Protein AF-A0A6C0BFS4-F1 (afdb_monomer)

Organism: NCBI:txid1070528

Mean predicted aligned error: 15.11 Å

pLDDT: mean 74.64, std 17.95, range [38.34, 94.75]

Structure (mmCIF, N/CA/C/O backbone):
data_AF-A0A6C0BFS4-F1
#
_entry.id   AF-A0A6C0BFS4-F1
#
loop_
_atom_site.group_PDB
_atom_site.id
_atom_site.type_symbol
_atom_site.label_atom_id
_atom_site.label_alt_id
_atom_site.label_comp_id
_atom_site.label_asym_id
_atom_site.label_entity_id
_atom_site.label_seq_id
_atom_site.pdbx_PDB_ins_code
_atom_site.Cartn_x
_atom_site.Cartn_y
_atom_site.Cartn_z
_atom_site.occupancy
_atom_site.B_iso_or_equiv
_atom_site.auth_seq_id
_atom_site.auth_comp_id
_atom_site.auth_asym_id
_atom_site.auth_atom_id
_atom_site.pdbx_PDB_model_num
ATOM 1 N N . MET A 1 1 ? 48.001 69.198 -39.302 1.00 57.34 1 MET A N 1
ATOM 2 C CA . MET A 1 1 ? 47.679 67.966 -40.054 1.00 57.34 1 MET A CA 1
ATOM 3 C C . MET A 1 1 ? 47.008 66.983 -39.097 1.00 57.34 1 MET A C 1
ATOM 5 O O . MET A 1 1 ? 47.704 66.173 -38.511 1.00 57.34 1 MET A O 1
ATOM 9 N N . SER A 1 2 ? 45.704 67.121 -38.833 1.00 60.53 2 SER A N 1
ATOM 10 C CA . SER A 1 2 ? 45.024 66.280 -37.822 1.00 60.53 2 SER A CA 1
ATOM 11 C C . SER A 1 2 ? 43.536 66.027 -38.097 1.00 60.53 2 SER A C 1
ATOM 13 O O . SER A 1 2 ? 42.849 65.531 -37.221 1.00 60.53 2 SER A O 1
ATOM 15 N N . TYR A 1 3 ? 43.033 66.373 -39.285 1.00 55.03 3 TYR A N 1
ATOM 16 C CA . TYR A 1 3 ? 41.603 66.251 -39.617 1.00 55.03 3 TYR A CA 1
ATOM 17 C C . TYR A 1 3 ? 41.304 65.173 -40.671 1.00 55.03 3 TYR A C 1
ATOM 19 O O . TYR A 1 3 ? 40.154 64.849 -40.904 1.00 55.03 3 TYR A O 1
ATOM 27 N N . ILE A 1 4 ? 42.338 64.624 -41.324 1.00 54.12 4 ILE A N 1
ATOM 28 C CA . ILE A 1 4 ? 42.182 63.579 -42.352 1.00 54.12 4 ILE A CA 1
ATOM 29 C C . ILE A 1 4 ? 42.258 62.176 -41.726 1.00 54.12 4 ILE A C 1
ATOM 31 O O . ILE A 1 4 ? 41.577 61.275 -42.188 1.00 54.12 4 ILE A O 1
ATOM 35 N N . ARG A 1 5 ? 43.019 62.000 -40.632 1.00 52.22 5 ARG A N 1
ATOM 36 C CA . ARG A 1 5 ? 43.094 60.716 -39.908 1.00 52.22 5 ARG A CA 1
ATOM 37 C C . ARG A 1 5 ? 41.799 60.358 -39.178 1.00 52.22 5 ARG A C 1
ATOM 39 O O . ARG A 1 5 ? 41.419 59.203 -39.199 1.00 52.22 5 ARG A O 1
ATOM 46 N N . SER A 1 6 ? 41.111 61.344 -38.602 1.00 56.00 6 SER A N 1
ATOM 47 C CA . SER A 1 6 ? 39.876 61.113 -37.842 1.00 56.00 6 SER A CA 1
ATOM 48 C C . SER A 1 6 ? 38.704 60.654 -38.713 1.00 56.00 6 SER A C 1
ATOM 50 O O . SER A 1 6 ? 37.854 59.928 -38.234 1.00 56.00 6 SER A O 1
ATOM 52 N N . ILE A 1 7 ? 38.674 61.040 -39.994 1.00 53.22 7 ILE A N 1
ATOM 53 C CA . ILE A 1 7 ? 37.615 60.624 -40.931 1.00 53.22 7 ILE A CA 1
ATOM 54 C C . ILE A 1 7 ? 37.866 59.195 -41.440 1.00 53.22 7 ILE A C 1
ATOM 56 O O . ILE A 1 7 ? 36.923 58.450 -41.668 1.00 53.22 7 ILE A O 1
ATOM 60 N N . GLN A 1 8 ? 39.133 58.792 -41.592 1.00 51.47 8 GLN A N 1
ATOM 61 C CA . GLN A 1 8 ? 39.476 57.432 -42.024 1.00 51.47 8 GLN A CA 1
ATOM 62 C C . GLN A 1 8 ? 39.228 56.385 -40.932 1.00 51.47 8 GLN A C 1
ATOM 64 O O . GLN A 1 8 ? 38.876 55.262 -41.265 1.00 51.47 8 GLN A O 1
ATOM 69 N N . GLU A 1 9 ? 39.394 56.749 -39.657 1.00 53.66 9 GLU A N 1
ATOM 70 C CA . GLU A 1 9 ? 39.120 55.848 -38.528 1.00 53.66 9 GLU A CA 1
ATOM 71 C C . GLU A 1 9 ? 37.6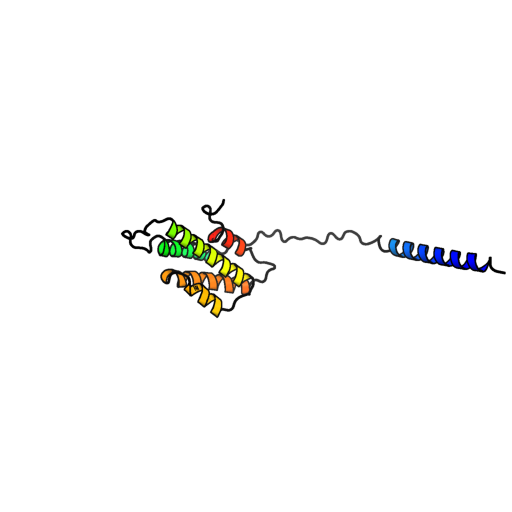07 55.660 -38.299 1.00 53.66 9 GLU A C 1
ATOM 73 O O . GLU A 1 9 ? 37.177 54.536 -38.066 1.00 53.66 9 GLU A O 1
ATOM 78 N N . GLU A 1 10 ? 36.781 56.702 -38.472 1.00 51.66 10 GLU A N 1
ATOM 79 C CA . GLU A 1 10 ? 35.314 56.561 -38.397 1.00 51.66 10 GLU A CA 1
ATOM 80 C C . GLU A 1 10 ? 34.745 55.746 -39.579 1.00 51.66 10 GLU A C 1
ATOM 82 O O . GLU A 1 10 ? 33.862 54.921 -39.381 1.00 51.66 10 GLU A O 1
ATOM 87 N N . GLU A 1 11 ? 35.259 55.897 -40.809 1.00 51.72 11 GLU A N 1
ATOM 88 C CA . GLU A 1 11 ? 34.776 55.121 -41.973 1.00 51.72 11 GLU A CA 1
ATOM 89 C C . GLU A 1 11 ? 35.114 53.616 -41.926 1.00 51.72 11 GLU A C 1
ATOM 91 O O . GLU A 1 11 ? 34.466 52.826 -42.623 1.00 51.72 11 GLU A O 1
ATOM 96 N N . GLU A 1 12 ? 36.129 53.205 -41.159 1.00 52.47 12 GLU A N 1
ATOM 97 C CA . GLU A 1 12 ? 36.468 51.786 -40.967 1.00 52.47 12 GLU A CA 1
ATOM 98 C C . GLU A 1 12 ? 35.559 51.117 -39.924 1.00 52.47 12 GLU A C 1
ATOM 100 O O . GLU A 1 12 ? 35.147 49.979 -40.142 1.00 52.47 12 GLU A O 1
ATOM 105 N N . GLU A 1 13 ? 35.151 51.842 -38.877 1.00 51.50 13 GLU A N 1
ATOM 106 C CA . GLU A 1 13 ? 34.242 51.345 -37.830 1.00 51.50 13 GLU A CA 1
ATOM 107 C C . GLU A 1 13 ? 32.827 51.073 -38.384 1.00 51.50 13 GLU A C 1
ATOM 109 O O . GLU A 1 13 ? 32.271 49.997 -38.165 1.00 51.50 13 GLU A O 1
ATOM 114 N N . TYR A 1 14 ? 32.293 51.957 -39.242 1.00 50.22 14 TYR A N 1
ATOM 115 C CA . TYR A 1 14 ? 30.989 51.733 -39.898 1.00 50.22 14 TYR A CA 1
ATOM 116 C C . TYR A 1 14 ? 30.982 50.548 -40.885 1.00 50.22 14 TYR A C 1
ATOM 118 O O . TYR A 1 14 ? 29.935 49.947 -41.122 1.00 50.22 14 TYR A O 1
ATOM 126 N N . LYS A 1 15 ? 32.133 50.185 -41.471 1.00 51.72 15 LYS A N 1
ATOM 127 C CA . LYS A 1 15 ? 32.236 49.047 -42.409 1.00 51.72 15 LYS A CA 1
ATOM 128 C C . LYS A 1 15 ? 32.361 47.691 -41.719 1.00 51.72 15 LYS A C 1
ATOM 130 O O . LYS A 1 15 ? 32.134 46.671 -42.376 1.00 51.72 15 LYS A O 1
ATOM 135 N N . GLU A 1 16 ? 32.766 47.660 -40.452 1.00 50.84 16 GLU A N 1
ATOM 136 C CA . GLU A 1 16 ? 32.792 46.426 -39.663 1.00 50.84 16 GLU A CA 1
ATOM 137 C C . GLU A 1 16 ? 31.408 46.106 -39.081 1.00 50.84 16 GLU A C 1
ATOM 139 O O . GLU A 1 16 ? 30.996 44.949 -39.169 1.00 50.84 16 GLU A O 1
ATOM 144 N N . GLU A 1 17 ? 30.635 47.106 -38.638 1.00 48.69 17 GLU A N 1
ATOM 145 C CA . GLU A 1 17 ? 29.264 46.889 -38.138 1.00 48.69 17 GLU A CA 1
ATOM 146 C C . GLU A 1 17 ? 28.286 46.409 -39.234 1.00 48.69 17 GLU A C 1
ATOM 148 O O . GLU A 1 17 ? 27.518 45.474 -39.003 1.00 48.69 17 GLU A O 1
ATOM 153 N N . GLU A 1 18 ? 28.354 46.942 -40.465 1.00 51.44 18 GLU A N 1
ATOM 154 C CA . GLU A 1 18 ? 27.507 46.456 -41.578 1.00 51.44 18 GLU A CA 1
ATOM 155 C C . GLU A 1 18 ? 27.823 44.998 -41.978 1.00 51.44 18 GLU A C 1
ATOM 157 O O . GLU A 1 18 ? 26.936 44.262 -42.415 1.00 51.44 18 GLU A O 1
ATOM 162 N N . LYS A 1 19 ? 29.068 44.536 -41.783 1.00 50.56 19 LYS A N 1
ATOM 163 C CA . LYS A 1 19 ? 29.476 43.149 -42.080 1.00 50.56 19 LYS A CA 1
ATOM 164 C C . LYS A 1 19 ? 29.070 42.139 -41.010 1.00 50.56 19 LYS A C 1
ATOM 166 O O . LYS A 1 19 ? 28.971 40.951 -41.331 1.00 50.56 19 LYS A O 1
ATOM 171 N N . GLU A 1 20 ? 28.883 42.566 -39.765 1.00 48.94 20 GLU A N 1
ATOM 172 C CA . GLU A 1 20 ? 28.347 41.696 -38.713 1.00 48.94 20 GLU A CA 1
ATOM 173 C C . GLU A 1 20 ? 26.821 41.566 -38.826 1.00 48.94 20 GLU A C 1
ATOM 175 O O . GLU A 1 20 ? 26.313 40.447 -38.732 1.00 48.94 20 GLU A O 1
ATOM 180 N N . GLU A 1 21 ? 26.099 42.638 -39.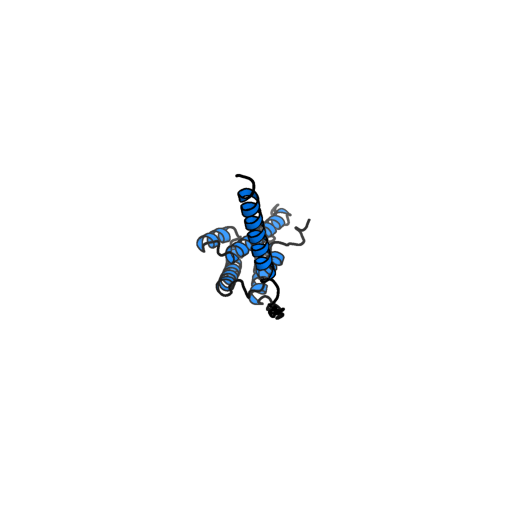178 1.00 46.66 21 GLU A N 1
ATOM 181 C CA . GLU A 1 21 ? 24.649 42.553 -39.422 1.00 46.66 21 GLU A CA 1
ATOM 182 C C . GLU A 1 21 ? 24.275 41.743 -40.679 1.00 46.66 21 GLU A C 1
ATOM 184 O O . GLU A 1 21 ? 23.243 41.066 -40.679 1.00 46.66 21 GLU A O 1
ATOM 189 N N . GLU A 1 22 ? 25.077 41.772 -41.752 1.00 47.53 22 GLU A N 1
ATOM 190 C CA . GLU A 1 22 ? 24.828 40.916 -42.927 1.00 47.53 22 GLU A CA 1
ATOM 191 C C . GLU A 1 22 ? 25.126 39.433 -42.640 1.00 47.53 22 GLU A C 1
ATOM 193 O O . GLU A 1 22 ? 24.411 38.561 -43.135 1.00 47.53 22 GLU A O 1
ATOM 198 N N . LYS A 1 23 ? 26.097 39.123 -41.767 1.00 42.97 23 LYS A N 1
ATOM 199 C CA . LYS A 1 23 ? 26.374 37.738 -41.341 1.00 42.97 23 LYS A CA 1
ATOM 200 C C . LYS A 1 23 ? 25.308 37.151 -40.417 1.00 42.97 23 LYS A C 1
ATOM 202 O O . LYS A 1 23 ? 25.099 35.940 -40.456 1.00 42.97 23 LYS A O 1
ATOM 207 N N . GLU A 1 24 ? 24.636 37.967 -39.606 1.00 45.25 24 GLU A N 1
ATOM 208 C CA . GLU A 1 24 ? 23.503 37.503 -38.789 1.00 45.25 24 GLU A CA 1
ATOM 209 C C . GLU A 1 24 ? 22.205 37.338 -39.598 1.00 45.25 24 GLU A C 1
ATOM 211 O O . GLU A 1 24 ? 21.336 36.561 -39.199 1.00 45.25 24 GLU A O 1
ATOM 216 N N . LYS A 1 25 ? 22.069 38.005 -40.754 1.00 43.38 25 LYS A N 1
ATOM 217 C CA . LYS A 1 25 ? 20.885 37.882 -41.626 1.00 43.38 25 LYS A CA 1
ATOM 218 C C . LYS A 1 25 ? 20.984 36.748 -42.655 1.00 43.38 25 LYS A C 1
ATOM 220 O O . LYS A 1 25 ? 19.948 36.222 -43.043 1.00 43.38 25 LYS A O 1
ATOM 225 N N . GLU A 1 26 ? 22.185 36.313 -43.044 1.00 40.81 26 GLU A N 1
ATOM 226 C CA . GLU A 1 26 ? 22.384 35.201 -44.001 1.00 40.81 26 GLU A CA 1
ATOM 227 C C . GLU A 1 26 ? 22.282 33.797 -43.357 1.00 40.81 26 GLU A C 1
ATOM 229 O O . GLU A 1 26 ? 22.233 32.793 -44.057 1.00 40.81 26 GLU A O 1
ATOM 234 N N . TYR A 1 27 ? 22.197 33.695 -42.024 1.00 38.34 27 TYR A N 1
ATOM 235 C CA . TYR A 1 27 ? 22.044 32.415 -41.305 1.00 38.34 27 TYR A CA 1
ATOM 236 C C . TYR A 1 27 ? 20.595 32.072 -40.916 1.00 38.34 27 TYR A C 1
ATOM 238 O O . TYR A 1 27 ? 20.384 31.215 -40.059 1.00 38.34 27 TYR A O 1
ATOM 246 N N . ASN A 1 28 ? 19.596 32.746 -41.500 1.00 43.81 28 ASN A N 1
ATOM 247 C CA . ASN A 1 28 ? 18.194 32.605 -41.082 1.00 43.81 28 ASN A CA 1
ATOM 248 C C . ASN A 1 28 ? 17.184 32.362 -42.217 1.00 43.81 28 ASN A C 1
ATOM 250 O O . ASN A 1 28 ? 15.978 32.408 -41.982 1.00 43.81 28 ASN A O 1
ATOM 254 N N . GLU A 1 29 ? 17.647 32.059 -43.427 1.00 48.03 29 GLU A N 1
ATOM 255 C CA . GLU A 1 29 ? 16.787 31.641 -44.537 1.00 48.03 29 GLU A CA 1
ATOM 256 C C . GLU A 1 29 ? 17.388 30.389 -45.181 1.00 48.03 29 GLU A C 1
ATOM 258 O O . GLU A 1 29 ? 18.344 30.504 -45.932 1.00 48.03 29 GLU A O 1
ATOM 263 N N . GLU A 1 30 ? 16.835 29.219 -44.832 1.00 48.03 30 GLU A N 1
ATOM 264 C CA . GLU A 1 30 ? 16.893 27.906 -45.519 1.00 48.03 30 GLU A CA 1
ATOM 265 C C . GLU A 1 30 ? 17.146 26.746 -44.541 1.00 48.03 30 GLU A C 1
ATOM 267 O O . GLU A 1 30 ? 18.248 26.231 -44.417 1.00 48.03 30 GLU A O 1
ATOM 272 N N . GLU A 1 31 ? 16.084 26.328 -43.853 1.00 44.72 31 GLU A N 1
ATOM 273 C CA . GLU A 1 31 ? 15.754 24.923 -43.554 1.00 44.72 31 GLU A CA 1
ATOM 274 C C . GLU A 1 31 ? 14.309 24.954 -43.027 1.00 44.72 31 GLU A C 1
ATOM 276 O O . GLU A 1 31 ? 14.036 25.097 -41.840 1.00 44.72 31 GLU A O 1
ATOM 281 N N . GLU A 1 32 ? 13.353 25.218 -43.922 1.00 44.53 32 GLU A N 1
ATOM 282 C CA . GLU A 1 32 ? 12.425 24.181 -44.390 1.00 44.53 32 GLU A CA 1
ATOM 283 C C . GLU A 1 32 ? 11.985 23.254 -43.256 1.00 44.53 32 GLU A C 1
ATOM 285 O O . GLU A 1 32 ? 12.689 22.320 -42.878 1.00 44.53 32 GLU A O 1
ATOM 290 N N . GLU A 1 33 ? 10.781 23.556 -42.767 1.00 45.53 33 GLU A N 1
ATOM 291 C CA . GLU A 1 33 ? 9.824 22.689 -42.088 1.00 45.53 33 GLU A CA 1
ATOM 292 C C . GLU A 1 33 ? 10.008 21.208 -42.454 1.00 45.53 33 GLU A C 1
ATOM 294 O O . GLU A 1 33 ? 9.288 20.629 -43.266 1.00 45.53 33 GLU A O 1
ATOM 299 N N . LYS A 1 34 ? 10.948 20.542 -41.791 1.00 45.88 34 LYS A N 1
ATOM 300 C CA . LYS A 1 34 ? 10.693 19.180 -41.368 1.00 45.88 34 LYS A CA 1
ATOM 301 C C . LYS A 1 34 ? 9.880 19.337 -40.107 1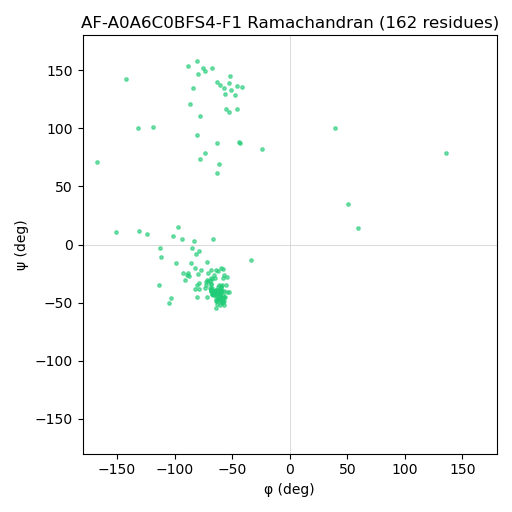.00 45.88 34 LYS A C 1
ATOM 303 O O . LYS A 1 34 ? 10.420 19.529 -39.022 1.00 45.88 34 LYS A O 1
ATOM 308 N N . GLU A 1 35 ? 8.564 19.295 -40.297 1.00 49.34 35 GLU A N 1
ATOM 309 C CA . GLU A 1 35 ? 7.697 18.557 -39.392 1.00 49.34 35 GLU A CA 1
ATOM 310 C C . GLU A 1 35 ? 8.424 17.230 -39.123 1.00 49.34 35 GLU A C 1
ATOM 312 O O . GLU A 1 35 ? 8.311 16.265 -39.880 1.00 49.34 35 GLU A O 1
ATOM 317 N N . GLU A 1 36 ? 9.311 17.222 -38.121 1.00 44.81 36 GLU A N 1
ATOM 318 C CA . GLU A 1 36 ? 9.660 15.989 -37.453 1.00 44.81 36 GLU A CA 1
ATOM 319 C C . GLU A 1 36 ? 8.306 15.438 -37.061 1.00 44.81 36 GLU A C 1
ATOM 321 O O . GLU A 1 36 ? 7.553 16.106 -36.351 1.00 44.81 36 GLU A O 1
ATOM 326 N N . ASP A 1 37 ? 7.966 14.300 -37.666 1.00 49.75 37 ASP A N 1
ATOM 327 C CA . ASP A 1 37 ? 6.907 13.415 -37.234 1.00 49.75 37 ASP A CA 1
ATOM 328 C C . ASP A 1 37 ? 7.048 13.283 -35.713 1.00 49.75 37 ASP A C 1
ATOM 330 O O . ASP A 1 37 ? 7.671 12.354 -35.192 1.00 49.75 37 ASP A O 1
ATOM 334 N N . ASP A 1 38 ? 6.403 14.197 -34.994 1.00 50.31 38 ASP A N 1
ATOM 335 C CA . ASP A 1 38 ? 5.805 14.000 -33.694 1.00 50.31 38 ASP A CA 1
ATOM 336 C C . ASP A 1 38 ? 4.696 12.960 -33.933 1.00 50.31 38 ASP A C 1
ATOM 338 O O . ASP A 1 38 ? 3.504 13.181 -33.716 1.00 50.31 38 ASP A O 1
ATOM 342 N N . MET A 1 39 ? 5.106 11.765 -34.374 1.00 47.03 39 MET A N 1
ATOM 343 C CA . MET A 1 39 ? 4.476 10.511 -34.030 1.00 47.03 39 MET A CA 1
ATOM 344 C C . MET A 1 39 ? 4.615 10.394 -32.510 1.00 47.03 39 MET A C 1
ATOM 346 O O . MET A 1 39 ? 5.334 9.546 -31.977 1.00 47.03 39 MET A O 1
ATOM 350 N N . TYR A 1 40 ? 3.881 11.251 -31.793 1.00 48.75 40 TYR A N 1
ATOM 351 C CA . TYR A 1 40 ? 3.313 10.873 -30.522 1.00 48.75 40 TYR A CA 1
ATOM 352 C C . TYR A 1 40 ? 2.717 9.504 -30.772 1.00 48.75 40 TYR A C 1
ATOM 354 O O . TYR A 1 40 ? 1.880 9.310 -31.655 1.00 48.75 40 TYR A O 1
ATOM 362 N N . ASN A 1 41 ? 3.264 8.529 -30.067 1.00 53.88 41 ASN A N 1
ATOM 363 C CA . ASN A 1 41 ? 2.804 7.166 -30.109 1.00 53.88 41 ASN A CA 1
ATOM 364 C C . ASN A 1 41 ? 1.360 7.200 -29.570 1.00 53.88 41 ASN A C 1
ATOM 366 O O . ASN A 1 41 ? 1.134 7.048 -28.376 1.00 53.88 41 ASN A O 1
ATOM 370 N N . ASP A 1 42 ? 0.378 7.444 -30.445 1.00 52.69 42 ASP A N 1
ATOM 371 C CA . ASP A 1 42 ? -1.067 7.490 -30.158 1.00 52.69 42 ASP A CA 1
ATOM 372 C C . ASP A 1 42 ? -1.607 6.106 -29.748 1.00 52.69 42 ASP A C 1
ATOM 374 O O . ASP A 1 42 ? -2.810 5.904 -29.552 1.00 52.69 42 ASP A O 1
ATOM 378 N N . ALA A 1 43 ? -0.714 5.120 -29.622 1.00 58.91 43 ALA A N 1
ATOM 379 C CA . ALA A 1 43 ? -1.001 3.860 -28.984 1.00 58.91 43 ALA A CA 1
ATOM 380 C C . ALA A 1 43 ? -1.515 4.153 -27.563 1.00 58.91 43 ALA A C 1
ATOM 382 O O . ALA A 1 43 ? -0.780 4.702 -26.738 1.00 58.91 43 ALA A O 1
ATOM 383 N N . PRO A 1 44 ? -2.775 3.803 -27.248 1.00 61.28 44 PRO A N 1
ATOM 384 C CA . PRO A 1 44 ? -3.276 3.977 -25.899 1.00 61.28 44 PRO A CA 1
ATOM 385 C C . PRO A 1 44 ? -2.360 3.211 -24.948 1.00 61.28 44 PRO A C 1
ATOM 387 O O . PRO A 1 44 ? -2.022 2.056 -25.222 1.00 61.28 44 PRO A O 1
ATOM 390 N N . PHE A 1 45 ? -1.983 3.844 -23.831 1.00 65.56 45 PHE A N 1
ATOM 391 C CA . PHE A 1 45 ? -1.249 3.165 -22.768 1.00 65.56 45 PHE A CA 1
ATOM 392 C C . PHE A 1 45 ? -1.899 1.813 -22.486 1.00 65.56 45 PHE A C 1
ATOM 394 O O . PHE A 1 45 ? -3.130 1.704 -22.396 1.00 65.56 45 PHE A O 1
ATOM 401 N N . GLU A 1 46 ? -1.069 0.784 -22.335 1.00 71.06 46 GLU A N 1
ATOM 402 C CA . GLU A 1 46 ? -1.570 -0.529 -21.970 1.00 71.06 46 GLU A CA 1
ATOM 403 C C . GLU A 1 46 ? -2.459 -0.428 -20.710 1.00 71.06 46 GLU A C 1
ATOM 405 O O . GLU A 1 46 ? -2.238 0.390 -19.810 1.00 71.06 46 GLU A O 1
ATOM 410 N N . PRO A 1 47 ? -3.523 -1.234 -20.609 1.00 74.38 47 PRO A N 1
ATOM 411 C CA . PRO A 1 47 ? -4.353 -1.214 -19.419 1.00 74.38 47 PRO A CA 1
ATOM 412 C C . PRO A 1 47 ? -3.537 -1.661 -18.198 1.00 74.38 47 PRO A C 1
ATOM 414 O O . PRO A 1 47 ? -2.805 -2.647 -18.255 1.00 74.38 47 PRO A O 1
ATOM 417 N N . ILE A 1 48 ? -3.747 -1.001 -17.051 1.00 82.44 48 ILE A N 1
ATOM 418 C CA . ILE A 1 48 ? -3.168 -1.418 -15.761 1.00 82.44 48 ILE A CA 1
ATOM 419 C C . ILE A 1 48 ? -3.378 -2.926 -15.553 1.00 82.44 48 ILE A C 1
ATOM 421 O O . ILE A 1 48 ? -4.517 -3.420 -15.635 1.00 82.44 48 ILE A O 1
ATOM 425 N N . SER A 1 49 ? -2.286 -3.625 -15.234 1.00 86.50 49 SER A N 1
ATOM 426 C CA . SER A 1 49 ? -2.233 -5.077 -15.078 1.00 86.50 49 SER A CA 1
ATOM 427 C C . SER A 1 49 ? -3.325 -5.598 -14.128 1.00 86.50 49 SER A C 1
ATOM 429 O O . SER A 1 49 ? -3.485 -5.062 -13.022 1.00 86.50 49 SER A O 1
ATOM 431 N N . PRO A 1 50 ? -4.068 -6.660 -14.503 1.00 88.69 50 PRO A N 1
ATOM 432 C CA . PRO A 1 50 ? -5.058 -7.292 -13.629 1.00 88.69 50 PRO A CA 1
ATOM 433 C C . PRO A 1 50 ? -4.485 -7.740 -12.280 1.00 88.69 50 PRO A C 1
ATOM 435 O O . PRO A 1 50 ? -5.168 -7.624 -11.260 1.00 88.69 50 PRO A O 1
ATOM 438 N N . ASP A 1 51 ? -3.229 -8.190 -12.258 1.00 88.25 51 ASP A N 1
ATOM 439 C CA . ASP A 1 51 ? -2.555 -8.628 -11.033 1.00 88.25 51 ASP A CA 1
ATOM 440 C C . ASP A 1 51 ? -2.321 -7.454 -10.083 1.00 88.25 51 ASP A C 1
ATOM 442 O O . ASP A 1 51 ? -2.615 -7.552 -8.890 1.00 88.25 51 ASP A O 1
ATOM 446 N N . CYS A 1 52 ? -1.890 -6.307 -10.618 1.00 88.75 52 CYS A N 1
ATOM 447 C CA . CYS A 1 52 ? -1.747 -5.076 -9.843 1.00 88.75 52 CYS A CA 1
ATOM 448 C C . CYS A 1 52 ? -3.098 -4.637 -9.257 1.00 88.75 52 CYS A C 1
ATOM 450 O O . CYS A 1 52 ? -3.208 -4.415 -8.049 1.00 88.75 52 CYS A O 1
ATOM 452 N N . LYS A 1 53 ? -4.161 -4.605 -10.076 1.00 89.50 53 LYS A N 1
ATOM 453 C CA . LYS A 1 53 ? -5.524 -4.254 -9.622 1.00 89.50 53 LYS A CA 1
ATOM 454 C C . LYS A 1 53 ? -5.993 -5.161 -8.487 1.00 89.50 53 LYS A C 1
ATOM 456 O O . LYS A 1 53 ? -6.545 -4.685 -7.491 1.00 89.50 53 LYS A O 1
ATOM 461 N N . LYS A 1 54 ? -5.772 -6.471 -8.630 1.00 93.38 54 LYS A N 1
ATOM 462 C CA . LYS A 1 54 ? -6.137 -7.468 -7.621 1.00 93.38 54 LYS A CA 1
ATOM 463 C C . LYS A 1 54 ? -5.369 -7.242 -6.320 1.00 93.38 54 LYS A C 1
ATOM 465 O O . LYS A 1 54 ? -6.001 -7.174 -5.266 1.00 93.38 54 LYS A O 1
ATOM 470 N N . LEU A 1 55 ? -4.049 -7.060 -6.392 1.00 92.94 55 LEU A N 1
ATOM 471 C CA . LEU A 1 55 ? -3.207 -6.799 -5.221 1.00 92.94 55 LEU A CA 1
ATOM 472 C C . LEU A 1 55 ? -3.620 -5.510 -4.505 1.00 92.94 55 LEU A C 1
ATOM 474 O O . LEU A 1 55 ? -3.800 -5.521 -3.289 1.00 92.94 55 LEU A O 1
ATOM 478 N N . VAL A 1 56 ? -3.860 -4.419 -5.238 1.00 92.62 56 VAL A N 1
ATOM 479 C CA . VAL A 1 56 ? -4.342 -3.155 -4.657 1.00 92.62 56 VAL A CA 1
ATOM 480 C C . VAL A 1 56 ? -5.663 -3.363 -3.913 1.00 92.62 56 VAL A C 1
ATOM 482 O O . VAL A 1 56 ? -5.808 -2.928 -2.766 1.00 92.62 56 VAL A O 1
ATOM 485 N N . LEU A 1 57 ? -6.623 -4.070 -4.512 1.00 93.06 57 LEU A N 1
ATOM 486 C CA . LEU A 1 57 ? -7.911 -4.344 -3.873 1.00 93.06 57 LEU A CA 1
ATOM 487 C C . LEU A 1 57 ? -7.770 -5.230 -2.623 1.00 93.06 57 LEU A C 1
ATOM 489 O O . LEU A 1 57 ? -8.406 -4.958 -1.599 1.00 93.06 57 LEU A O 1
ATOM 493 N N . GLU A 1 58 ? -6.945 -6.274 -2.689 1.00 94.75 58 GLU A N 1
ATOM 494 C CA . GLU A 1 58 ? -6.681 -7.172 -1.563 1.00 94.75 58 GLU A CA 1
ATOM 495 C C . GLU A 1 58 ? -5.977 -6.451 -0.413 1.00 94.75 58 GLU A C 1
ATOM 497 O O . GLU A 1 58 ? -6.392 -6.604 0.741 1.00 94.75 58 GLU A O 1
ATOM 502 N N . VAL A 1 59 ? -4.992 -5.596 -0.704 1.00 94.38 59 VAL A N 1
ATOM 503 C CA . VAL A 1 59 ? -4.352 -4.739 0.302 1.00 94.38 59 VAL A CA 1
ATOM 504 C C . VAL A 1 59 ? -5.388 -3.838 0.965 1.00 94.38 59 VAL A C 1
ATOM 506 O O . VAL A 1 59 ? -5.474 -3.821 2.194 1.00 94.38 59 VAL A O 1
ATOM 509 N N . LYS A 1 60 ? -6.232 -3.147 0.187 1.00 92.56 60 LYS A N 1
ATOM 510 C CA . LYS A 1 60 ? -7.274 -2.255 0.727 1.00 92.56 60 LYS A CA 1
ATOM 511 C C . LYS A 1 60 ? -8.221 -2.982 1.669 1.00 92.56 60 LYS A C 1
ATOM 513 O O . LYS A 1 60 ? -8.464 -2.497 2.774 1.00 92.56 60 LYS A O 1
ATOM 518 N N . ARG A 1 61 ? -8.731 -4.141 1.246 1.00 93.38 61 ARG A N 1
ATOM 519 C CA . ARG A 1 61 ? -9.653 -4.970 2.038 1.00 93.38 61 ARG A CA 1
ATOM 520 C C . ARG A 1 61 ? -8.990 -5.491 3.305 1.00 93.38 61 ARG A C 1
ATOM 522 O O . ARG A 1 61 ? -9.557 -5.370 4.386 1.00 93.38 61 ARG A O 1
ATOM 529 N N . THR A 1 62 ? -7.780 -6.028 3.189 1.00 94.19 62 THR A N 1
ATOM 530 C CA . THR A 1 62 ? -7.055 -6.605 4.328 1.00 94.19 62 THR A CA 1
ATOM 531 C C . THR A 1 62 ? -6.685 -5.528 5.342 1.00 94.19 62 THR A C 1
ATOM 533 O O . THR A 1 62 ? -6.854 -5.725 6.545 1.00 94.19 62 THR A O 1
ATOM 536 N N . LEU A 1 63 ? -6.239 -4.363 4.871 1.00 93.06 63 LEU A N 1
ATOM 537 C CA . LEU A 1 63 ? -5.902 -3.221 5.715 1.00 93.06 63 LEU A CA 1
ATOM 538 C C . LEU A 1 63 ? -7.141 -2.653 6.413 1.00 93.06 63 LEU A C 1
ATOM 540 O O . LEU A 1 63 ? -7.091 -2.390 7.614 1.00 93.06 63 LEU A O 1
ATOM 544 N N . TYR A 1 64 ? -8.258 -2.531 5.694 1.00 91.62 64 TYR A N 1
ATOM 545 C CA . TYR A 1 64 ? -9.534 -2.110 6.269 1.00 91.62 64 TYR A CA 1
ATOM 546 C C . TYR A 1 64 ? -9.992 -3.093 7.347 1.00 91.62 64 TYR A C 1
ATOM 548 O O . TYR A 1 64 ? -10.209 -2.694 8.487 1.00 91.62 64 TYR A O 1
ATOM 556 N N . ASN A 1 65 ? -10.034 -4.389 7.038 1.00 91.31 65 ASN A N 1
ATOM 557 C CA . ASN A 1 65 ? -10.460 -5.414 7.989 1.00 91.31 65 ASN A CA 1
ATOM 558 C C . ASN A 1 65 ? -9.555 -5.473 9.221 1.00 91.31 65 ASN A C 1
ATOM 560 O O . ASN A 1 65 ? -10.041 -5.607 10.339 1.00 91.31 65 ASN A O 1
ATOM 564 N N . SER A 1 66 ? -8.242 -5.325 9.039 1.00 91.69 66 SER A N 1
ATOM 565 C CA . SER A 1 66 ? -7.297 -5.355 10.154 1.00 91.69 66 SER A CA 1
ATOM 566 C C . SER A 1 66 ? -7.365 -4.118 11.052 1.00 91.69 66 SER A C 1
ATOM 568 O O . SER A 1 66 ? -6.916 -4.206 12.194 1.00 91.69 66 SER A O 1
ATOM 570 N N . ILE A 1 67 ? -7.831 -2.971 10.551 1.00 91.06 67 ILE A N 1
ATOM 571 C CA . ILE A 1 67 ? -7.842 -1.707 11.305 1.00 91.06 67 ILE A CA 1
ATOM 572 C C . ILE A 1 67 ? -9.240 -1.382 11.828 1.00 91.06 67 ILE A C 1
ATOM 574 O O . ILE A 1 67 ? -9.369 -1.024 12.992 1.00 91.06 67 ILE A O 1
ATOM 578 N N . ILE A 1 68 ? -10.270 -1.510 10.994 1.00 89.12 68 ILE A N 1
ATOM 579 C CA . ILE A 1 68 ? -11.654 -1.158 11.333 1.00 89.12 68 ILE A CA 1
ATOM 580 C C . ILE A 1 68 ? -12.325 -2.269 12.140 1.00 89.12 68 ILE A C 1
ATOM 582 O O . ILE A 1 68 ? -12.948 -1.986 13.156 1.00 89.12 68 ILE A O 1
ATOM 586 N N . PHE A 1 69 ? -12.155 -3.526 11.722 1.00 86.50 69 PHE A N 1
ATOM 587 C CA . PHE A 1 69 ? -12.713 -4.702 12.406 1.00 86.50 69 PHE A CA 1
ATOM 588 C C . PHE A 1 69 ? -11.680 -5.449 13.262 1.00 86.50 69 PHE A C 1
ATOM 590 O O . PHE A 1 69 ? -11.938 -6.550 13.738 1.00 86.50 69 PHE A O 1
ATOM 597 N N . GLY A 1 70 ? -10.482 -4.882 13.416 1.00 84.56 70 GLY A N 1
ATOM 598 C CA . GLY A 1 70 ? -9.422 -5.447 14.247 1.00 84.56 70 GLY A CA 1
ATOM 599 C C . GLY A 1 70 ? -9.690 -5.338 15.754 1.00 84.56 70 GLY A C 1
ATOM 600 O O . GLY A 1 70 ? -9.434 -6.317 16.457 1.00 84.56 70 GLY A O 1
ATOM 601 N N . PRO A 1 71 ? -10.151 -4.179 16.262 1.00 84.50 71 PRO A N 1
ATOM 602 C CA . PRO A 1 71 ? -10.496 -4.013 17.672 1.00 84.50 71 PRO A CA 1
ATOM 603 C C . PRO A 1 71 ? -11.721 -4.839 18.076 1.00 84.50 71 PRO A C 1
ATOM 605 O O . PRO A 1 71 ? -12.605 -5.091 17.259 1.00 84.50 71 PRO A O 1
ATOM 608 N N . ASP A 1 72 ? -11.786 -5.221 19.352 1.00 82.56 72 ASP A N 1
ATOM 609 C CA . ASP A 1 72 ? -12.975 -5.852 19.929 1.00 82.56 72 ASP A CA 1
ATOM 610 C C . ASP A 1 72 ? -14.175 -4.895 19.828 1.00 82.56 72 ASP A C 1
ATOM 612 O O . ASP A 1 72 ? -14.043 -3.702 20.109 1.00 82.56 72 ASP A O 1
ATOM 616 N N . LEU A 1 73 ? -15.344 -5.420 19.453 1.00 78.00 73 LEU A N 1
ATOM 617 C CA . LEU A 1 73 ? -16.604 -4.678 19.362 1.00 78.00 73 LEU A CA 1
ATOM 618 C C . LEU A 1 73 ? -16.994 -4.009 20.686 1.00 78.00 73 LEU A C 1
ATOM 620 O O . LEU A 1 73 ? -17.704 -3.010 20.662 1.00 78.00 73 LEU A O 1
ATOM 624 N N . GLN A 1 74 ? -16.535 -4.548 21.819 1.00 79.56 74 GLN A N 1
ATOM 625 C CA . GLN A 1 74 ? -16.793 -3.987 23.151 1.00 79.56 74 GLN A CA 1
ATOM 626 C C . GLN A 1 74 ? -15.799 -2.883 23.557 1.00 79.56 74 GLN A C 1
ATOM 628 O O . GLN A 1 74 ? -15.923 -2.312 24.638 1.00 79.56 74 GLN A O 1
ATOM 633 N N . SER A 1 75 ? -14.792 -2.584 22.728 1.00 81.44 75 SER A N 1
ATOM 634 C CA . SER A 1 75 ? -13.804 -1.541 23.027 1.00 81.44 75 SER A CA 1
ATOM 635 C C . SER A 1 75 ? -14.337 -0.138 22.722 1.00 81.44 75 SER A C 1
ATOM 637 O O . SER A 1 75 ? -15.054 0.062 21.746 1.00 81.44 75 SER A O 1
ATOM 639 N N . GLU A 1 76 ? -13.920 0.866 23.501 1.00 76.69 76 GLU A N 1
ATOM 640 C CA . GLU A 1 76 ? -14.274 2.279 23.257 1.00 76.69 76 GLU A CA 1
ATOM 641 C C . GLU A 1 76 ? -13.795 2.798 21.889 1.00 76.69 76 GLU A C 1
ATOM 643 O O . GLU A 1 76 ? -14.288 3.802 21.375 1.00 76.69 76 GLU A O 1
ATOM 648 N N . GLU A 1 77 ? -12.813 2.125 21.286 1.00 75.75 77 GLU A N 1
ATOM 649 C CA . GLU A 1 77 ? -12.285 2.475 19.970 1.00 75.75 77 GLU A CA 1
ATOM 650 C C . GLU A 1 77 ? -13.087 1.861 18.819 1.00 75.75 77 GLU A C 1
ATOM 652 O O . GLU A 1 77 ? -12.932 2.321 17.679 1.00 75.75 77 GLU A O 1
ATOM 657 N N . ALA A 1 78 ? -13.934 0.861 19.090 1.00 74.44 78 ALA A N 1
ATOM 658 C CA . ALA A 1 78 ? -14.752 0.197 18.086 1.00 74.44 78 ALA A CA 1
ATOM 659 C C . ALA A 1 78 ? -15.611 1.223 17.341 1.00 74.44 78 ALA A C 1
ATOM 661 O O . ALA A 1 78 ? -16.281 2.060 17.938 1.00 74.44 78 ALA A O 1
ATOM 662 N N . GLN A 1 79 ? -15.563 1.174 16.008 1.00 74.69 79 GLN A N 1
ATOM 663 C CA . GLN A 1 79 ? -16.307 2.085 15.126 1.00 74.69 79 GLN A CA 1
ATOM 664 C C . GLN A 1 79 ? -15.989 3.585 15.315 1.00 74.69 79 GLN A C 1
ATOM 666 O O . GLN A 1 79 ? -16.692 4.440 14.780 1.00 74.69 79 GLN A O 1
ATOM 671 N N . SER A 1 80 ? -14.909 3.936 16.020 1.00 83.25 80 SER A N 1
ATOM 672 C CA . SER A 1 80 ? -14.506 5.332 16.184 1.00 83.25 80 SER A CA 1
ATOM 673 C C . SER A 1 80 ? -13.897 5.915 14.900 1.00 83.25 80 SER A C 1
ATOM 675 O O . SER A 1 80 ? -13.175 5.245 14.155 1.00 83.25 80 SER A O 1
ATOM 677 N N . ASN A 1 81 ? -14.071 7.226 14.690 1.00 85.31 81 ASN A N 1
ATOM 678 C CA . ASN A 1 81 ? -13.418 7.962 13.594 1.00 85.31 81 ASN A CA 1
ATOM 679 C C . ASN A 1 81 ? -11.881 7.863 13.639 1.00 85.31 81 ASN A C 1
ATOM 681 O O . ASN A 1 81 ? -11.212 8.030 12.618 1.00 85.31 81 ASN A O 1
ATOM 685 N N . LYS A 1 82 ? -11.300 7.550 14.807 1.00 87.69 82 LYS A N 1
ATOM 686 C CA . LYS A 1 82 ? -9.856 7.325 14.957 1.00 87.69 82 LYS A CA 1
ATOM 687 C C . LYS A 1 82 ? -9.379 6.126 14.133 1.00 87.69 82 LYS A C 1
ATOM 689 O O . LYS A 1 82 ? -8.294 6.198 13.553 1.00 87.69 82 LYS A O 1
ATOM 694 N N . LEU A 1 83 ? -10.176 5.058 14.027 1.00 89.06 83 LEU A N 1
ATOM 695 C CA . LEU A 1 83 ? -9.835 3.887 13.213 1.00 89.06 83 LEU A CA 1
ATOM 696 C C . LEU A 1 83 ? -9.844 4.221 11.720 1.00 89.06 83 LEU A C 1
ATOM 698 O O . LEU A 1 83 ? -8.928 3.821 11.000 1.00 89.06 83 LEU A O 1
ATOM 702 N N . LEU A 1 84 ? -10.815 5.020 11.272 1.00 88.19 84 LEU A N 1
ATOM 703 C CA . LEU A 1 84 ? -10.867 5.498 9.891 1.00 88.19 84 LEU A CA 1
ATOM 704 C C . LEU A 1 84 ? -9.648 6.366 9.557 1.00 88.19 84 LEU A C 1
ATOM 706 O O . LEU A 1 84 ? -8.975 6.125 8.557 1.00 88.19 84 LEU A O 1
ATOM 710 N N . LEU A 1 85 ? -9.297 7.320 10.425 1.00 89.06 85 LEU A N 1
ATOM 711 C CA . LEU A 1 85 ? -8.090 8.135 10.251 1.00 89.06 85 LEU A CA 1
ATOM 712 C C . LEU A 1 85 ? 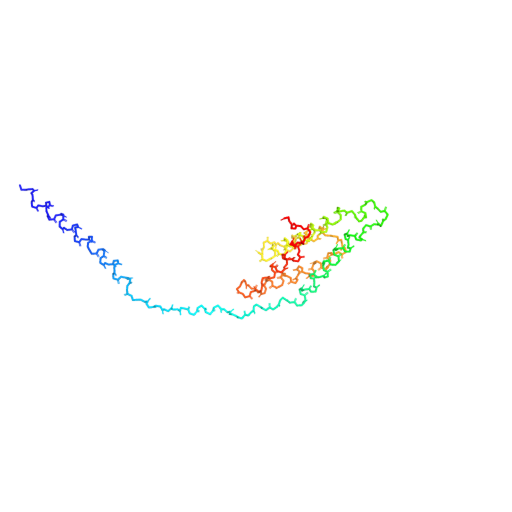-6.817 7.280 10.234 1.00 89.06 85 LEU A C 1
ATOM 714 O O . LEU A 1 85 ? -5.909 7.535 9.445 1.00 89.06 85 LEU A O 1
ATOM 718 N N . LYS A 1 86 ? -6.740 6.246 11.078 1.00 91.12 86 LYS A N 1
ATOM 719 C CA . LYS A 1 86 ? -5.616 5.302 11.095 1.00 91.12 86 LYS A CA 1
ATOM 720 C C . LYS A 1 86 ? -5.525 4.512 9.790 1.00 91.12 86 LYS A C 1
ATOM 722 O O . LYS A 1 86 ? -4.426 4.367 9.260 1.00 91.12 86 LYS A O 1
ATOM 727 N N . TYR A 1 87 ? -6.653 4.042 9.264 1.00 91.81 87 TYR A N 1
ATOM 728 C CA . TYR A 1 87 ? -6.723 3.370 7.967 1.00 91.81 87 TYR A CA 1
ATOM 729 C C . TYR A 1 87 ? -6.224 4.282 6.842 1.00 91.81 87 TYR A C 1
ATOM 731 O O . TYR A 1 87 ? -5.312 3.904 6.108 1.00 91.81 87 TYR A O 1
ATOM 739 N N . LEU A 1 88 ? -6.734 5.513 6.775 1.00 90.56 88 LEU A N 1
ATOM 740 C CA . LEU A 1 88 ? -6.343 6.499 5.767 1.00 90.56 88 LEU A CA 1
ATOM 741 C C . LEU A 1 88 ? -4.849 6.845 5.834 1.00 90.56 88 LEU A C 1
ATOM 743 O O . LEU A 1 88 ? -4.172 6.835 4.811 1.00 90.56 88 LEU A O 1
ATOM 747 N N . LYS A 1 89 ? -4.296 7.044 7.037 1.00 91.81 89 LYS A N 1
ATOM 748 C CA . LYS A 1 89 ? -2.850 7.260 7.218 1.00 91.81 89 LYS A CA 1
ATOM 749 C C . LYS A 1 89 ? -2.014 6.085 6.712 1.00 91.81 89 LYS A C 1
ATOM 751 O O . LYS A 1 89 ? -0.931 6.293 6.178 1.00 91.81 89 LYS A O 1
ATOM 756 N N . LYS A 1 90 ? -2.488 4.846 6.881 1.00 93.50 90 LYS A N 1
ATOM 757 C CA . LYS A 1 90 ? -1.778 3.662 6.375 1.00 93.50 90 LYS A CA 1
ATOM 758 C C . LYS A 1 90 ? -1.871 3.536 4.859 1.00 93.50 90 LYS A C 1
ATOM 760 O O . LYS A 1 90 ? -0.891 3.134 4.245 1.00 93.50 90 LYS A O 1
ATOM 765 N N . MET A 1 91 ? -2.994 3.927 4.269 1.00 92.88 91 MET A N 1
ATOM 766 C CA . MET A 1 91 ? -3.144 4.011 2.818 1.00 92.88 91 MET A CA 1
ATOM 767 C C . MET A 1 91 ? -2.195 5.061 2.221 1.00 92.88 91 MET A C 1
ATOM 769 O O . MET A 1 91 ? -1.417 4.731 1.333 1.00 92.88 91 MET A O 1
ATOM 773 N N . MET A 1 92 ? -2.150 6.272 2.787 1.00 91.12 92 MET A N 1
ATOM 774 C CA . MET A 1 92 ? -1.179 7.301 2.383 1.00 91.12 92 MET A CA 1
ATOM 775 C C . MET A 1 92 ? 0.264 6.816 2.531 1.00 91.12 92 MET A C 1
ATOM 777 O O . MET A 1 92 ? 1.064 6.983 1.620 1.00 91.12 92 MET A O 1
ATOM 781 N N . LYS A 1 93 ? 0.585 6.141 3.644 1.00 91.69 93 LYS A N 1
ATOM 782 C CA . LYS A 1 93 ? 1.934 5.609 3.853 1.00 91.69 93 LYS A CA 1
ATOM 783 C C . LYS A 1 93 ? 2.337 4.590 2.789 1.00 91.69 93 LYS A C 1
ATOM 785 O O . LYS A 1 93 ? 3.503 4.506 2.428 1.00 91.69 93 LYS A O 1
ATOM 790 N N . LEU A 1 94 ? 1.383 3.796 2.310 1.00 92.38 94 LEU A N 1
ATOM 791 C CA . LEU A 1 94 ? 1.634 2.839 1.243 1.00 92.38 94 LEU A CA 1
ATOM 792 C C . LEU A 1 94 ? 1.918 3.538 -0.088 1.00 92.38 94 LEU A C 1
ATOM 794 O O . LEU A 1 94 ? 2.829 3.118 -0.790 1.00 92.38 94 LEU A O 1
ATOM 798 N N . TYR A 1 95 ? 1.191 4.615 -0.396 1.00 91.44 95 TYR A N 1
ATOM 799 C CA . TYR A 1 95 ? 1.484 5.453 -1.558 1.00 91.44 95 TYR A CA 1
ATOM 800 C C . TYR A 1 95 ? 2.905 6.032 -1.499 1.00 91.44 95 TYR A C 1
ATOM 802 O O . TYR A 1 95 ? 3.657 5.849 -2.448 1.00 91.44 95 TYR A O 1
ATOM 810 N N . GLU A 1 96 ? 3.306 6.621 -0.364 1.00 89.38 96 GLU A N 1
ATOM 811 C CA . GLU A 1 96 ? 4.670 7.150 -0.175 1.00 89.38 96 GLU A CA 1
ATOM 812 C C . GLU A 1 96 ? 5.740 6.081 -0.453 1.00 89.38 96 GLU A C 1
ATOM 814 O O . GLU A 1 96 ? 6.753 6.358 -1.079 1.00 89.38 96 GLU A O 1
ATOM 819 N N . ILE A 1 97 ? 5.521 4.837 -0.010 1.00 90.19 97 ILE A N 1
ATOM 820 C CA . ILE A 1 97 ? 6.460 3.738 -0.281 1.00 90.19 97 ILE A CA 1
ATOM 821 C C . ILE A 1 97 ? 6.540 3.443 -1.785 1.00 90.19 97 ILE A C 1
ATOM 823 O O . ILE A 1 97 ? 7.630 3.192 -2.288 1.00 90.19 97 ILE A O 1
ATOM 827 N N . CYS A 1 98 ? 5.413 3.475 -2.500 1.00 89.00 98 CYS A N 1
ATOM 828 C CA . CYS A 1 98 ? 5.388 3.233 -3.945 1.00 89.00 98 CYS A CA 1
ATOM 829 C C . CYS A 1 98 ? 6.142 4.326 -4.717 1.00 89.00 98 CYS A C 1
ATOM 831 O O . CYS A 1 98 ? 6.935 3.999 -5.591 1.00 89.00 98 CYS A O 1
ATOM 833 N N . GLU A 1 99 ? 5.941 5.592 -4.347 1.00 87.19 99 GLU A N 1
ATOM 834 C CA . GLU A 1 99 ? 6.628 6.757 -4.927 1.00 87.19 99 GLU A CA 1
ATOM 835 C C . GLU A 1 99 ? 8.146 6.692 -4.697 1.00 87.19 99 GLU A C 1
ATOM 837 O O . GLU A 1 99 ? 8.949 6.933 -5.594 1.00 87.19 99 GLU A O 1
ATOM 842 N N . ILE A 1 100 ? 8.567 6.296 -3.498 1.00 86.88 100 ILE A N 1
ATOM 843 C CA . ILE A 1 100 ? 9.986 6.125 -3.168 1.00 86.88 100 ILE A CA 1
ATOM 844 C C . ILE A 1 100 ? 10.624 4.999 -4.010 1.00 86.88 100 ILE A C 1
ATOM 846 O O . ILE A 1 100 ? 11.769 5.143 -4.448 1.00 86.88 100 ILE A O 1
ATOM 850 N N . ILE A 1 101 ? 9.898 3.894 -4.239 1.00 86.88 101 ILE A N 1
ATOM 851 C CA . ILE A 1 101 ? 10.354 2.758 -5.063 1.00 86.88 101 ILE A CA 1
ATOM 852 C C . ILE A 1 101 ? 10.493 3.160 -6.531 1.00 86.88 101 ILE A C 1
ATOM 854 O O . ILE A 1 101 ? 11.470 2.780 -7.166 1.00 86.88 101 ILE A O 1
ATOM 858 N N . GLU A 1 102 ? 9.527 3.906 -7.064 1.00 84.38 102 GLU A N 1
ATOM 859 C CA . GLU A 1 102 ? 9.566 4.414 -8.440 1.00 84.38 102 GLU A CA 1
ATOM 860 C C . GLU A 1 102 ? 10.785 5.312 -8.682 1.00 84.38 102 GLU A C 1
ATOM 862 O O . GLU A 1 102 ? 11.433 5.217 -9.721 1.00 84.38 102 GLU A O 1
ATOM 867 N N . ASN A 1 103 ? 11.144 6.131 -7.692 1.00 83.44 103 ASN A N 1
ATOM 868 C CA . ASN A 1 103 ? 12.296 7.026 -7.766 1.00 83.44 103 ASN A CA 1
ATOM 869 C C . ASN A 1 103 ? 13.643 6.351 -7.423 1.00 83.44 103 ASN A C 1
ATOM 871 O O . ASN A 1 103 ? 14.661 7.035 -7.364 1.00 83.44 103 ASN A O 1
ATOM 875 N N . ASP A 1 104 ? 13.659 5.038 -7.156 1.00 78.19 104 ASP A N 1
ATOM 876 C CA . ASP A 1 104 ? 14.837 4.256 -6.728 1.00 78.19 104 ASP A CA 1
ATOM 877 C C . ASP A 1 104 ? 15.604 4.880 -5.539 1.00 78.19 104 ASP A C 1
ATOM 879 O O . ASP A 1 104 ? 16.827 4.823 -5.431 1.00 78.19 104 ASP A O 1
ATOM 883 N N . THR A 1 105 ? 14.872 5.507 -4.614 1.00 75.19 105 THR A N 1
ATOM 884 C CA . THR A 1 105 ? 15.459 6.305 -3.515 1.00 75.19 105 THR A CA 1
ATOM 885 C C . THR A 1 105 ? 15.680 5.527 -2.216 1.00 75.19 105 THR A C 1
ATOM 887 O O . THR A 1 105 ? 16.051 6.121 -1.203 1.00 75.19 105 THR A O 1
ATOM 890 N N . VAL A 1 106 ? 15.433 4.213 -2.199 1.00 79.38 106 VAL A N 1
ATOM 891 C CA . VAL A 1 106 ? 15.374 3.431 -0.954 1.00 79.38 106 VAL A CA 1
ATOM 892 C C . VAL A 1 106 ? 15.974 2.044 -1.085 1.00 79.38 106 VAL A C 1
ATOM 894 O O . VAL A 1 106 ? 15.802 1.343 -2.083 1.00 79.38 106 VAL A O 1
ATOM 897 N N . THR A 1 107 ? 16.639 1.613 -0.022 1.00 84.25 107 THR A N 1
ATOM 898 C CA . THR A 1 107 ? 17.185 0.261 0.092 1.00 84.25 107 THR A CA 1
ATOM 899 C C . THR A 1 107 ? 16.110 -0.752 0.495 1.00 84.25 107 THR A C 1
ATOM 901 O O . THR A 1 107 ? 15.096 -0.427 1.120 1.00 84.25 107 THR A O 1
ATOM 904 N N . GLU A 1 108 ? 16.345 -2.032 0.200 1.00 83.88 108 GLU A N 1
ATOM 905 C CA . GLU A 1 108 ? 15.439 -3.113 0.610 1.00 83.88 108 GLU A CA 1
ATOM 906 C C . GLU A 1 108 ? 15.268 -3.183 2.141 1.00 83.88 108 GLU A C 1
ATOM 908 O O . GLU A 1 108 ? 14.166 -3.413 2.642 1.00 83.88 108 GLU A O 1
ATOM 913 N N . GLU A 1 109 ? 16.326 -2.898 2.906 1.00 85.94 109 GLU A N 1
ATOM 914 C CA . GLU A 1 109 ? 16.259 -2.839 4.371 1.00 85.94 109 GLU A CA 1
ATOM 915 C C . GLU A 1 109 ? 15.310 -1.747 4.875 1.00 85.94 109 GLU A C 1
ATOM 917 O O . GLU A 1 109 ? 14.569 -1.942 5.844 1.00 85.94 109 GLU A O 1
ATOM 922 N N . GLU A 1 110 ? 15.313 -0.584 4.231 1.00 86.75 110 GLU A N 1
ATOM 923 C CA . GLU A 1 110 ? 14.417 0.517 4.572 1.00 86.75 110 GLU A CA 1
ATOM 924 C C . GLU A 1 110 ? 12.965 0.180 4.230 1.00 86.75 110 GLU A C 1
ATOM 926 O O . GLU A 1 110 ? 12.083 0.430 5.056 1.00 86.75 110 GLU A O 1
ATOM 931 N N . ILE A 1 111 ? 12.708 -0.484 3.099 1.00 85.81 111 ILE A N 1
ATOM 932 C CA . ILE A 1 111 ? 11.377 -1.017 2.763 1.00 85.81 111 ILE A CA 1
ATOM 933 C C . ILE A 1 111 ? 10.887 -1.972 3.863 1.00 85.81 111 ILE A C 1
ATOM 935 O O . ILE A 1 111 ? 9.750 -1.847 4.335 1.00 85.81 111 ILE A O 1
ATOM 939 N N . GLN A 1 112 ? 11.743 -2.881 4.341 1.00 87.38 112 GLN A N 1
ATOM 940 C CA . GLN A 1 112 ? 11.390 -3.794 5.436 1.00 87.38 112 GLN A CA 1
ATOM 941 C C . GLN A 1 112 ? 11.077 -3.046 6.740 1.00 87.38 112 GLN A C 1
ATOM 943 O O . GLN A 1 112 ? 10.106 -3.372 7.431 1.00 87.38 112 GLN A O 1
ATOM 948 N N . LYS A 1 113 ? 11.832 -1.990 7.068 1.00 89.81 113 LYS A N 1
ATOM 949 C CA . LYS A 1 113 ? 11.529 -1.127 8.225 1.00 89.81 113 LYS A CA 1
ATOM 950 C C . LYS A 1 113 ? 10.169 -0.439 8.073 1.00 89.81 113 LYS A C 1
ATOM 952 O O . LYS A 1 113 ? 9.392 -0.412 9.030 1.00 89.81 113 LYS A O 1
ATOM 957 N N . GLN A 1 114 ? 9.836 0.056 6.880 1.00 88.62 114 GLN A N 1
ATOM 958 C CA . GLN A 1 114 ? 8.528 0.667 6.612 1.00 88.62 114 GLN A CA 1
ATOM 959 C C . GLN A 1 114 ? 7.382 -0.351 6.744 1.00 88.62 114 GLN A C 1
ATOM 961 O O . GLN A 1 114 ? 6.342 -0.038 7.339 1.00 88.62 114 GLN A O 1
ATOM 966 N N . LEU A 1 115 ? 7.584 -1.593 6.284 1.00 90.44 115 LEU A N 1
ATOM 967 C CA . LEU A 1 115 ? 6.622 -2.696 6.422 1.00 90.44 115 LEU A CA 1
ATOM 968 C C . LEU A 1 115 ? 6.273 -3.002 7.886 1.00 90.44 115 LEU A C 1
ATOM 970 O O . LEU A 1 115 ? 5.115 -3.304 8.198 1.00 90.44 115 LEU A O 1
ATOM 974 N N . MET A 1 116 ? 7.228 -2.864 8.810 1.00 91.25 116 MET A N 1
ATOM 975 C CA . MET A 1 116 ? 6.985 -3.087 10.242 1.00 91.25 116 MET A CA 1
ATOM 976 C C . MET A 1 116 ? 5.958 -2.117 10.835 1.00 91.25 116 MET A C 1
ATOM 978 O O . MET A 1 116 ? 5.297 -2.450 11.823 1.00 91.25 116 MET A O 1
ATOM 982 N N . THR A 1 117 ? 5.753 -0.953 10.212 1.00 91.94 117 THR A N 1
ATOM 983 C CA . THR A 1 117 ? 4.754 0.022 10.666 1.00 91.94 117 THR A CA 1
ATOM 984 C C . THR A 1 117 ? 3.314 -0.428 10.397 1.00 91.94 117 THR A C 1
ATOM 986 O O . THR A 1 117 ? 2.378 0.148 10.963 1.00 91.94 117 THR A O 1
ATOM 989 N N . PHE A 1 118 ? 3.099 -1.431 9.544 1.00 94.12 118 PHE A N 1
ATOM 990 C CA . PHE A 1 118 ? 1.773 -1.955 9.224 1.00 94.12 118 PHE A CA 1
ATOM 991 C C . PHE A 1 118 ? 1.345 -3.072 10.191 1.00 94.12 118 PHE A C 1
ATOM 993 O O . PHE A 1 118 ? 2.201 -3.767 10.755 1.00 94.12 118 PHE A O 1
ATOM 1000 N N . PRO A 1 119 ? 0.024 -3.276 10.387 1.00 92.62 119 PRO A N 1
ATOM 1001 C CA . PRO A 1 119 ? -0.494 -4.399 11.165 1.00 92.62 119 PRO A CA 1
ATOM 1002 C C . PRO A 1 119 ? 0.069 -5.739 10.683 1.00 92.62 119 PRO A C 1
ATOM 1004 O O . PRO A 1 119 ? 0.142 -5.991 9.486 1.00 92.62 119 PRO A O 1
ATOM 1007 N N . MET A 1 120 ? 0.421 -6.636 11.605 1.00 91.31 120 MET A N 1
ATOM 1008 C CA . MET A 1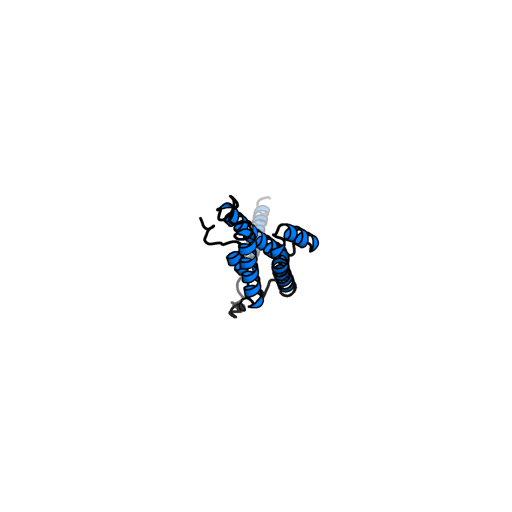 120 ? 1.081 -7.906 11.267 1.00 91.31 120 MET A CA 1
ATOM 1009 C C . MET A 1 120 ? 0.320 -8.716 10.202 1.00 91.31 120 MET A C 1
ATOM 1011 O O . MET A 1 120 ? 0.933 -9.227 9.268 1.00 91.31 120 MET A O 1
ATOM 1015 N N . LYS A 1 121 ? -1.018 -8.752 10.288 1.00 89.25 121 LYS A N 1
ATOM 1016 C CA . LYS A 1 121 ? -1.896 -9.464 9.343 1.00 89.25 121 LYS A CA 1
ATOM 1017 C C . LYS A 1 121 ? -1.857 -8.906 7.915 1.00 89.25 121 LYS A C 1
ATOM 1019 O O . LYS A 1 121 ? -2.203 -9.621 6.983 1.00 89.25 121 LYS A O 1
ATOM 1024 N N . THR A 1 122 ? -1.445 -7.652 7.727 1.00 91.56 122 THR A N 1
ATOM 1025 C CA . THR A 1 122 ? -1.425 -6.988 6.414 1.00 91.56 122 THR A CA 1
ATOM 1026 C C . THR A 1 122 ? -0.041 -7.013 5.771 1.00 91.56 122 THR A C 1
ATOM 1028 O O . THR A 1 122 ? 0.073 -6.770 4.575 1.00 91.56 122 THR A O 1
ATOM 1031 N N . ARG A 1 123 ? 1.023 -7.296 6.535 1.00 93.75 123 ARG A N 1
ATOM 1032 C CA . ARG A 1 123 ? 2.411 -7.180 6.052 1.00 93.75 123 ARG A CA 1
ATOM 1033 C C . ARG A 1 123 ? 2.695 -8.062 4.839 1.00 93.75 123 ARG A C 1
ATOM 1035 O O . ARG A 1 123 ? 3.345 -7.598 3.915 1.00 93.75 123 ARG A O 1
ATOM 1042 N N . ASN A 1 124 ? 2.173 -9.290 4.816 1.00 93.50 124 ASN A N 1
ATOM 1043 C CA . ASN A 1 124 ? 2.406 -10.214 3.704 1.00 93.50 124 ASN A CA 1
ATOM 1044 C C . ASN A 1 124 ? 1.831 -9.682 2.380 1.00 93.50 124 ASN A C 1
ATOM 1046 O O . ASN A 1 124 ? 2.549 -9.587 1.393 1.00 93.50 124 ASN A O 1
ATOM 1050 N N . ILE A 1 125 ? 0.559 -9.268 2.372 1.00 93.75 125 ILE A N 1
ATOM 1051 C CA . ILE A 1 125 ? -0.091 -8.779 1.146 1.00 93.75 125 ILE A CA 1
ATOM 1052 C C . ILE A 1 125 ? 0.496 -7.439 0.678 1.00 93.75 125 ILE A C 1
ATOM 1054 O O . ILE A 1 125 ? 0.645 -7.207 -0.517 1.00 93.75 125 ILE A O 1
ATOM 1058 N N . ILE A 1 126 ? 0.907 -6.578 1.616 1.00 93.56 126 ILE A N 1
ATOM 1059 C CA . ILE A 1 126 ? 1.601 -5.326 1.289 1.00 93.56 126 ILE A CA 1
ATOM 1060 C C . ILE A 1 126 ? 2.983 -5.613 0.693 1.00 93.56 126 ILE A C 1
ATOM 1062 O O . ILE A 1 126 ? 3.352 -4.995 -0.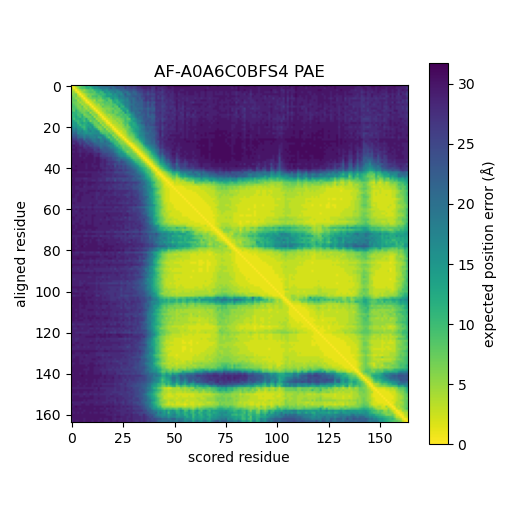298 1.00 93.56 126 ILE A O 1
ATOM 1066 N N . SER A 1 127 ? 3.723 -6.574 1.253 1.00 93.50 127 SER A N 1
ATOM 1067 C CA . SER A 1 127 ? 5.019 -7.004 0.719 1.00 93.50 127 SER A CA 1
ATOM 1068 C C . SER A 1 127 ? 4.894 -7.540 -0.711 1.00 93.50 127 SER A C 1
ATOM 1070 O O . SER A 1 127 ? 5.702 -7.198 -1.567 1.00 93.50 127 SER A O 1
ATOM 1072 N N . GLN A 1 128 ? 3.839 -8.307 -1.009 1.00 93.62 128 GLN A N 1
ATOM 1073 C CA . GLN A 1 128 ? 3.568 -8.791 -2.368 1.00 93.62 128 GLN A CA 1
ATOM 1074 C C . GLN A 1 128 ? 3.330 -7.648 -3.360 1.00 93.62 128 GLN A C 1
ATOM 1076 O O . GLN A 1 128 ? 3.899 -7.671 -4.449 1.00 93.62 128 GLN A O 1
ATOM 1081 N N . LEU A 1 129 ? 2.534 -6.642 -2.979 1.00 93.06 129 LEU A N 1
ATOM 1082 C CA . LEU A 1 129 ? 2.317 -5.454 -3.806 1.00 93.06 129 LEU A CA 1
ATOM 1083 C C . LEU A 1 129 ? 3.620 -4.675 -4.021 1.00 93.06 129 LEU A C 1
ATOM 1085 O O . LEU A 1 129 ? 3.939 -4.339 -5.155 1.00 93.06 129 LEU A O 1
ATOM 1089 N N . ILE A 1 130 ? 4.384 -4.430 -2.954 1.00 91.56 130 ILE A N 1
ATOM 1090 C CA . ILE A 1 130 ? 5.677 -3.739 -3.031 1.00 91.56 130 ILE A CA 1
ATOM 1091 C C . ILE A 1 130 ? 6.626 -4.477 -3.973 1.00 91.56 130 ILE A C 1
ATOM 1093 O O . ILE A 1 130 ? 7.166 -3.868 -4.886 1.00 91.56 130 ILE A O 1
ATOM 1097 N N . ASN A 1 131 ? 6.773 -5.792 -3.811 1.00 90.75 131 ASN A N 1
ATOM 1098 C CA . ASN A 1 131 ? 7.634 -6.596 -4.670 1.00 90.75 131 ASN A CA 1
ATOM 1099 C C . ASN A 1 131 ? 7.185 -6.546 -6.139 1.00 90.75 131 ASN A C 1
ATOM 1101 O O . ASN A 1 131 ? 8.018 -6.425 -7.033 1.00 90.75 131 ASN A O 1
ATOM 1105 N N . TRP A 1 132 ? 5.873 -6.600 -6.394 1.00 90.62 132 TRP A N 1
ATOM 1106 C CA . TRP A 1 132 ? 5.330 -6.450 -7.745 1.00 90.62 132 TRP A CA 1
ATOM 1107 C C . TRP A 1 132 ? 5.719 -5.096 -8.353 1.00 90.62 132 TRP A C 1
ATOM 1109 O O . TRP A 1 132 ? 6.247 -5.054 -9.462 1.00 90.62 132 TRP A O 1
ATOM 1119 N N . ILE A 1 133 ? 5.524 -4.012 -7.596 1.00 87.69 133 ILE A N 1
ATOM 1120 C CA . ILE A 1 133 ? 5.840 -2.638 -8.004 1.00 87.69 133 ILE A CA 1
ATOM 1121 C C . ILE A 1 133 ? 7.342 -2.479 -8.271 1.00 87.69 133 ILE A C 1
ATOM 1123 O O . ILE A 1 133 ? 7.729 -1.972 -9.320 1.00 87.69 133 ILE A O 1
ATOM 1127 N N . THR A 1 134 ? 8.196 -2.975 -7.374 1.00 86.94 134 THR A N 1
ATOM 1128 C CA . THR A 1 134 ? 9.655 -2.935 -7.540 1.00 86.94 134 THR A CA 1
ATOM 1129 C C . THR A 1 134 ? 10.104 -3.695 -8.786 1.00 86.94 134 THR A C 1
ATOM 1131 O O . THR A 1 134 ? 10.934 -3.197 -9.542 1.00 86.94 134 THR A O 1
ATOM 1134 N N . ILE A 1 135 ? 9.564 -4.894 -9.032 1.00 86.12 135 ILE A N 1
ATOM 1135 C CA . ILE A 1 135 ? 9.890 -5.674 -10.236 1.00 86.12 135 ILE A CA 1
ATOM 1136 C C . ILE A 1 135 ? 9.422 -4.942 -11.496 1.00 86.12 135 ILE A C 1
ATOM 1138 O O . ILE A 1 135 ? 10.142 -4.948 -12.493 1.00 86.12 135 ILE A O 1
ATOM 1142 N N . PHE A 1 136 ? 8.234 -4.335 -11.460 1.00 84.88 136 PHE A N 1
ATOM 1143 C CA . PHE A 1 136 ? 7.680 -3.606 -12.594 1.00 84.88 136 PHE A CA 1
ATOM 1144 C C . PHE A 1 136 ? 8.537 -2.385 -12.952 1.00 84.88 136 PHE A C 1
ATOM 1146 O O . PHE A 1 136 ? 9.008 -2.305 -14.085 1.00 84.88 136 PHE A O 1
ATOM 1153 N N . PHE A 1 137 ? 8.805 -1.491 -11.996 1.00 80.06 137 PHE A N 1
ATOM 1154 C CA . PHE A 1 137 ? 9.577 -0.268 -12.250 1.00 80.06 137 PHE A CA 1
ATOM 1155 C C . PHE A 1 137 ? 11.051 -0.536 -12.579 1.00 80.06 137 PHE A C 1
ATOM 1157 O O . PHE A 1 137 ? 11.642 0.177 -13.379 1.00 80.06 137 PHE A O 1
ATOM 1164 N N . ARG A 1 138 ? 11.656 -1.612 -12.053 1.00 79.06 138 ARG A N 1
ATOM 1165 C CA . ARG A 1 138 ? 13.023 -2.002 -12.451 1.00 79.06 138 ARG A CA 1
ATOM 1166 C C . ARG A 1 138 ? 13.116 -2.526 -13.883 1.00 79.06 138 ARG A C 1
ATOM 1168 O O . ARG A 1 138 ? 14.172 -2.418 -14.496 1.00 79.06 138 ARG A O 1
ATOM 1175 N N . LYS A 1 139 ? 12.056 -3.166 -14.387 1.00 77.75 139 LYS A N 1
ATOM 1176 C CA . LYS A 1 139 ? 12.040 -3.777 -15.727 1.00 77.75 139 LYS A CA 1
ATOM 1177 C C . LYS A 1 139 ? 11.632 -2.803 -16.824 1.00 77.75 139 LYS A C 1
ATOM 1179 O O . LYS A 1 139 ? 12.028 -3.010 -17.964 1.00 77.75 139 LYS A O 1
ATOM 1184 N N . ASN A 1 140 ? 10.846 -1.790 -16.483 1.00 70.00 140 ASN A N 1
ATOM 1185 C CA . ASN A 1 140 ? 10.312 -0.828 -17.431 1.00 70.00 140 ASN A CA 1
ATOM 1186 C C . ASN A 1 140 ? 10.843 0.556 -17.036 1.00 70.00 140 ASN A C 1
ATOM 1188 O O . ASN A 1 140 ? 10.379 1.136 -16.058 1.00 70.00 140 ASN A O 1
ATOM 1192 N N . GLN A 1 141 ? 11.868 1.040 -17.743 1.00 61.16 141 GLN A N 1
ATOM 1193 C CA . GLN A 1 141 ? 12.374 2.400 -17.548 1.00 61.16 141 GLN A CA 1
ATOM 1194 C C . GLN A 1 141 ? 11.421 3.428 -18.182 1.00 61.16 141 GLN A C 1
ATOM 1196 O O . GLN A 1 141 ? 10.740 3.122 -19.156 1.00 61.16 141 GLN A O 1
ATOM 1201 N N . TYR A 1 142 ? 11.430 4.632 -17.599 1.00 55.53 142 TYR A N 1
ATOM 1202 C CA . TYR A 1 142 ? 10.539 5.805 -17.704 1.00 55.53 142 TYR A CA 1
ATOM 1203 C C . TYR A 1 142 ? 9.833 6.156 -19.035 1.00 55.53 142 TYR A C 1
ATOM 1205 O O . TYR A 1 142 ? 8.942 7.000 -19.010 1.00 55.53 142 TYR A O 1
ATOM 1213 N N . VAL A 1 143 ? 10.207 5.586 -20.180 1.00 51.66 143 VAL A N 1
ATOM 1214 C CA . VAL A 1 143 ? 9.793 6.086 -21.505 1.00 51.66 143 VAL A CA 1
ATOM 1215 C C . VAL A 1 143 ? 8.520 5.407 -22.036 1.00 51.66 143 VAL A C 1
ATOM 1217 O O . VAL A 1 143 ? 7.771 6.040 -22.767 1.00 51.66 143 VAL A O 1
ATOM 1220 N N . ASP A 1 144 ? 8.201 4.185 -21.586 1.00 49.69 144 ASP A N 1
ATOM 1221 C CA . ASP A 1 144 ? 7.047 3.402 -22.086 1.00 49.69 144 ASP A CA 1
ATOM 1222 C C . ASP A 1 144 ? 6.064 2.955 -20.983 1.00 49.69 144 ASP A C 1
ATOM 1224 O O . ASP A 1 144 ? 5.161 2.139 -21.193 1.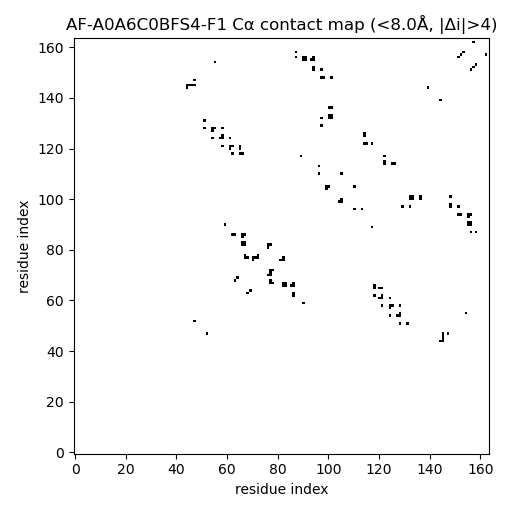00 49.69 144 ASP A O 1
ATOM 1228 N N . THR A 1 145 ? 6.234 3.446 -19.757 1.00 55.00 145 THR A N 1
ATOM 1229 C CA . THR A 1 145 ? 5.45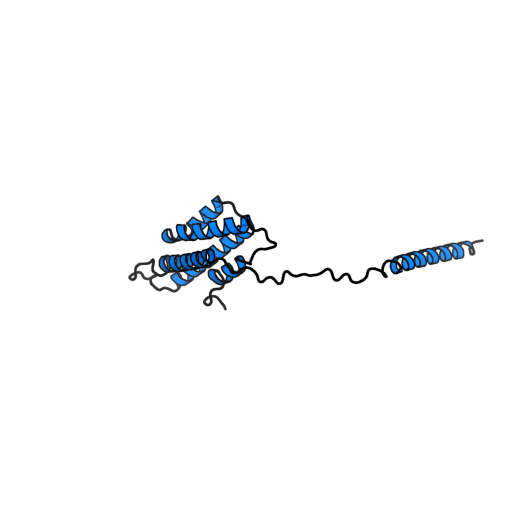6 2.983 -18.605 1.00 55.00 145 THR A CA 1
ATOM 1230 C C . THR A 1 145 ? 4.136 3.726 -18.452 1.00 55.00 145 THR A C 1
ATOM 1232 O O . THR A 1 145 ? 4.115 4.924 -18.192 1.00 55.00 145 THR A O 1
ATOM 1235 N N . ILE A 1 146 ? 3.027 2.977 -18.489 1.00 62.72 146 ILE A N 1
ATOM 1236 C CA . ILE A 1 146 ? 1.742 3.384 -17.898 1.00 62.72 146 ILE A CA 1
ATOM 1237 C C . ILE A 1 146 ? 2.022 4.050 -16.536 1.00 62.72 146 ILE A C 1
ATOM 1239 O O . ILE A 1 146 ? 2.784 3.465 -15.756 1.00 62.72 146 ILE A O 1
ATOM 1243 N N . PRO A 1 147 ? 1.402 5.191 -16.180 1.00 71.31 147 PRO A N 1
ATOM 1244 C CA . PRO A 1 147 ? 1.628 5.817 -14.884 1.00 71.31 147 PRO A CA 1
ATOM 1245 C C . PRO A 1 147 ? 0.919 5.010 -13.786 1.00 71.31 147 PRO A C 1
ATOM 1247 O O . PRO A 1 147 ? -0.168 5.340 -13.303 1.00 71.31 147 PRO A O 1
ATOM 1250 N N . TYR A 1 148 ? 1.533 3.897 -13.377 1.00 79.06 148 TYR A N 1
ATOM 1251 C CA . TYR A 1 148 ? 1.079 3.115 -12.230 1.00 79.06 148 TYR A CA 1
ATOM 1252 C C . TYR A 1 148 ? 1.060 3.983 -10.975 1.00 79.06 148 TYR A C 1
ATOM 1254 O O . TYR A 1 148 ? 0.206 3.766 -10.119 1.00 79.06 148 TYR A O 1
ATOM 1262 N N . ILE A 1 149 ? 1.923 4.997 -10.882 1.00 82.31 149 ILE A N 1
ATOM 1263 C CA . ILE A 1 149 ? 1.898 5.949 -9.777 1.00 82.31 149 ILE A CA 1
ATOM 1264 C C . ILE A 1 149 ? 0.588 6.739 -9.707 1.00 82.31 149 ILE A C 1
ATOM 1266 O O . ILE A 1 149 ? 0.009 6.831 -8.626 1.00 82.31 149 ILE A O 1
ATOM 1270 N N . ASP A 1 150 ? 0.034 7.187 -10.837 1.00 82.31 150 ASP A N 1
ATOM 1271 C CA . ASP A 1 150 ? -1.260 7.881 -10.873 1.00 82.31 150 ASP A CA 1
ATOM 1272 C C . ASP A 1 150 ? -2.402 6.952 -10.453 1.00 82.31 150 ASP A C 1
ATOM 1274 O O . ASP A 1 150 ? -3.298 7.330 -9.688 1.00 82.31 150 ASP A O 1
ATOM 1278 N N . TYR A 1 151 ? -2.350 5.696 -10.904 1.00 85.56 151 TYR A N 1
ATOM 1279 C CA . TYR A 1 151 ? -3.297 4.668 -10.477 1.00 85.56 151 TYR A CA 1
ATOM 1280 C C . TYR A 1 151 ? -3.227 4.444 -8.955 1.00 85.56 151 TYR A C 1
ATOM 1282 O O . TYR A 1 151 ? -4.254 4.402 -8.267 1.00 85.56 151 TYR A O 1
ATOM 1290 N N . LEU A 1 152 ? -2.017 4.334 -8.406 1.00 86.81 152 LEU A N 1
ATOM 1291 C CA . LEU A 1 152 ? -1.783 4.141 -6.976 1.00 86.81 152 LEU A CA 1
ATOM 1292 C C . LEU A 1 152 ? -2.183 5.385 -6.163 1.00 86.81 152 LEU A C 1
ATOM 1294 O O . LEU A 1 152 ? -2.778 5.230 -5.095 1.00 86.81 152 LEU A O 1
ATOM 1298 N N . ASP A 1 153 ? -1.956 6.597 -6.676 1.00 86.81 153 ASP A N 1
ATOM 1299 C CA . ASP A 1 153 ? -2.385 7.868 -6.074 1.00 86.81 153 ASP A CA 1
ATOM 1300 C C . ASP A 1 153 ? -3.905 7.889 -5.877 1.00 86.81 153 ASP A C 1
ATOM 1302 O O . ASP A 1 153 ? -4.401 8.074 -4.758 1.00 86.81 153 ASP A O 1
ATOM 1306 N N . ILE A 1 154 ? -4.656 7.597 -6.945 1.00 85.31 154 ILE A N 1
ATOM 1307 C CA . ILE A 1 154 ? -6.124 7.526 -6.917 1.00 85.31 154 ILE A CA 1
ATOM 1308 C C . ILE A 1 154 ? -6.611 6.517 -5.873 1.00 85.31 154 ILE A C 1
ATOM 1310 O O . ILE A 1 154 ? -7.599 6.749 -5.171 1.00 85.31 154 ILE A O 1
ATOM 1314 N N . HIS A 1 155 ? -5.932 5.379 -5.746 1.00 85.75 155 HIS A N 1
ATOM 1315 C CA . HIS A 1 155 ? -6.416 4.291 -4.906 1.00 85.75 155 HIS A CA 1
ATOM 1316 C C . HIS A 1 155 ? -5.972 4.342 -3.444 1.00 85.75 155 HIS A C 1
ATOM 1318 O O . HIS A 1 155 ? -6.712 3.804 -2.601 1.00 85.75 155 HIS A O 1
ATOM 1324 N N . PHE A 1 156 ? -4.831 4.968 -3.148 1.00 87.31 156 PHE A N 1
ATOM 1325 C CA . PHE A 1 156 ? -4.216 5.000 -1.821 1.00 87.31 156 PHE A CA 1
ATOM 1326 C C . PHE A 1 156 ? -4.193 6.385 -1.166 1.00 87.31 156 PHE A C 1
ATOM 1328 O O . PHE A 1 156 ? -4.375 6.465 0.051 1.00 87.31 156 PHE A O 1
ATOM 1335 N N . ARG A 1 157 ? -4.027 7.471 -1.927 1.00 84.62 157 ARG A N 1
ATOM 1336 C CA . ARG A 1 157 ? -3.920 8.829 -1.368 1.00 84.62 157 ARG A CA 1
ATOM 1337 C C . ARG A 1 157 ? -5.197 9.642 -1.575 1.00 84.62 157 ARG A C 1
ATOM 1339 O O . ARG A 1 157 ? -5.733 10.181 -0.604 1.00 84.62 157 ARG A O 1
ATOM 1346 N N . LYS A 1 158 ? -5.735 9.695 -2.797 1.00 77.81 158 LYS A N 1
ATOM 1347 C CA . LYS A 1 158 ? -6.968 10.434 -3.135 1.00 77.81 158 LYS A CA 1
ATOM 1348 C C . LYS A 1 158 ? -8.217 9.665 -2.689 1.00 77.81 158 LYS A C 1
ATOM 1350 O O . LYS A 1 158 ? -8.960 9.106 -3.488 1.00 77.81 158 LYS A O 1
ATOM 1355 N N . HIS A 1 159 ? -8.474 9.643 -1.383 1.00 66.75 159 HIS A N 1
ATOM 1356 C CA . HIS A 1 159 ? -9.712 9.079 -0.846 1.00 66.75 159 HIS A CA 1
ATOM 1357 C C . HIS A 1 159 ? -10.849 10.121 -0.891 1.00 66.75 159 HIS A C 1
ATOM 1359 O O . HIS A 1 159 ? -10.635 11.235 -0.411 1.00 66.75 159 HIS A O 1
ATOM 1365 N N . PRO A 1 160 ? -12.074 9.779 -1.345 1.00 60.31 160 PRO A N 1
ATOM 1366 C CA . PRO A 1 160 ? -13.207 10.719 -1.398 1.00 60.31 160 PRO A CA 1
ATOM 1367 C C . PRO A 1 160 ? -13.527 11.405 -0.060 1.00 60.31 160 PRO A C 1
ATOM 1369 O O . PRO A 1 160 ? -14.003 12.527 -0.022 1.00 60.31 160 PRO A O 1
ATOM 1372 N N . LEU A 1 161 ? -13.221 10.738 1.056 1.00 57.84 161 LEU A N 1
ATOM 1373 C CA . LEU A 1 161 ? -13.434 11.253 2.419 1.00 57.84 161 LEU A CA 1
ATOM 1374 C C . LEU A 1 161 ? -12.364 12.255 2.896 1.00 57.84 161 LEU A C 1
ATOM 1376 O O . LEU A 1 161 ? -12.473 12.771 4.005 1.00 57.84 161 LEU A O 1
ATOM 1380 N N . LEU A 1 162 ? -11.308 12.480 2.111 1.00 55.88 162 LEU A N 1
ATOM 1381 C CA . LEU A 1 162 ? -10.205 13.395 2.425 1.00 55.88 162 LEU A CA 1
ATOM 1382 C C . LEU A 1 162 ? -10.146 14.613 1.494 1.00 55.88 162 LEU A C 1
ATOM 1384 O O . LEU A 1 162 ? -9.297 15.478 1.697 1.00 55.88 162 LEU A O 1
ATOM 1388 N N . GLN A 1 163 ? -11.023 14.689 0.492 1.00 51.75 163 GLN A N 1
ATOM 1389 C CA . GLN A 1 163 ? -11.115 15.842 -0.400 1.00 51.75 163 GLN A CA 1
ATOM 1390 C C . GLN A 1 163 ? -11.864 16.960 0.339 1.00 51.75 163 GLN A C 1
ATOM 1392 O O . GLN A 1 163 ? -13.040 16.808 0.667 1.00 51.75 163 GLN A O 1
ATOM 1397 N N . LYS A 1 164 ? -11.141 18.028 0.688 1.00 42.81 164 LYS A N 1
ATOM 1398 C CA . LYS A 1 164 ? -11.706 19.291 1.176 1.00 42.81 164 LYS A CA 1
ATOM 1399 C C . LYS A 1 164 ? -11.905 20.244 0.013 1.00 42.81 164 LYS A C 1
ATOM 1401 O O . LYS A 1 164 ? -11.017 20.244 -0.867 1.00 42.81 164 LYS A O 1
#

Foldseek 3Di:
DPDPVVVVVVVVVVVVVVVVVVVVVVVPPDDDDPPPPPPPVPPPADPDDPVLVVLLVVLLVQLCCCQQVVDDCPDPCHPDVVSVVVSLVVLVLLLVLLVCLLVVNDDPVVVVVSLVVGDPRNSVSSVVSSVVSNVVSVVDDDPRDDPVSVVSCVRRNVDVVPDD

Secondary structure (DSSP, 8-state):
--SSHHHHHHHHHHHHHHHHHHHHHTTSS-------------S--PPPPHHHHHHHHHHHHHHHHHHHSSS-TTSTTTT-HHHHHHHHHHHHHHHHHHHHHHTT---HHHHHHHHHTS-HHHHHHHHHHHHHHHHHHHHS-TTS---HHHHHIIIII--GGG--

Solvent-accessible surface area (backbone atoms only — not comparable to full-atom values): 9920 Å² total; per-re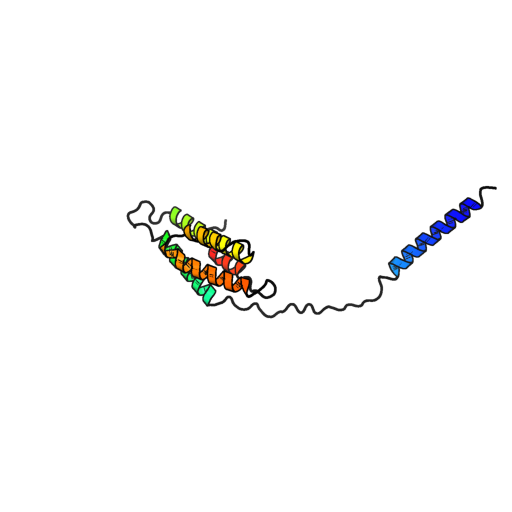sidue (Å²): 142,75,69,67,64,61,55,56,56,53,60,52,55,62,58,52,56,56,54,52,56,52,58,66,59,68,76,75,75,90,79,75,87,68,75,68,80,78,70,64,74,80,66,72,68,71,75,82,53,68,67,58,55,48,39,54,52,50,37,51,52,45,44,44,47,58,45,57,65,51,55,56,83,89,42,90,62,42,87,32,72,66,33,55,52,52,42,50,54,52,31,36,53,51,36,55,52,52,54,38,53,69,66,69,72,68,55,73,69,55,52,54,57,58,46,65,77,46,60,78,91,37,36,63,56,46,49,52,43,49,53,50,51,50,54,48,52,73,73,46,62,89,86,80,57,61,64,59,63,61,57,42,38,53,74,31,56,60,45,82,92,71,70,124

Nearest PDB structures (foldseek):
  1suy-assembly1_A  TM=2.455E-01  e=1.862E+00  Thermosynechococcus vestitus BP-1
  7d2w-assembly1_B  TM=3.364E-01  e=5.734E+00  Plasmodium falciparum 3D7
  1b5l-assembly1_A  TM=3.288E-01  e=6.733E+00  Komagataella pastoris

Radius of gyration: 31.69 Å; Cα contacts (8 Å, |Δi|>4): 91; chains: 1; bounding box: 64×78×69 Å

Sequence (164 aa):
MSYIRSIQEEEEEYKEEEKEEEKEKEYNEEEEEKEEDDMYNDAPFEPISPDCKKLVLEVKRTLYNSIIFGPDLQSEEAQSNKLLLKYLKKMMKLYEICEIIENDTVTEEEIQKQLMTFPMKTRNIISQLINWITIFFRKNQYVDTIPYIDYLDIHFRKHPLLQK